Protein AF-A0A6P5JWI1-F1 (afdb_monomer)

InterPro domains:
  IPR000082 SEA domain [PF01390] (30-86)
  IPR000082 SEA domain [PS50024] (27-87)
  IPR028850 Mucin-16 [PTHR14672] (14-87)
  IPR036364 SEA domain superfamily [G3DSA:3.30.70.960] (20-87)
  IPR036364 SEA domain superfamily [SSF82671] (28-87)

Foldseek 3Di:
DDKKKWKKKWKWWDFDDDPDPPDTDIDIDIDIDIDIDRPDDDDPQCQPPPGPNVVVVQVVVFVVVQVVCCPDPRNVTTDTMGIDGID

pLDDT: mean 80.06, std 1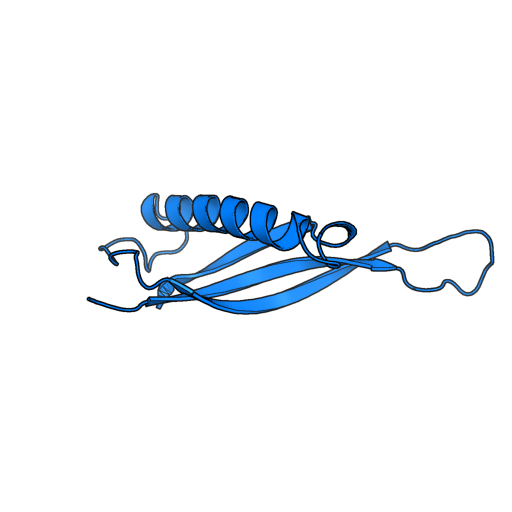0.18, range [48.25, 90.75]

Solvent-accessible surface area (backbone atoms only — not comparable to full-atom values): 5097 Å² total; per-residue (Å²): 134,66,74,35,40,34,36,30,42,33,37,31,56,42,80,48,88,48,101,50,100,84,50,85,47,75,46,82,47,77,49,80,45,80,46,71,49,66,90,49,84,88,51,96,46,39,70,38,82,85,28,75,56,23,50,52,50,35,56,51,47,37,54,51,49,53,61,52,35,61,77,42,92,52,27,90,27,55,73,51,58,44,69,74,45,58,85

Secondary structure (DSSP, 8-state):
---EEEEEEEEEEEEEPPSSTT--EEEEEEEEEEEEETT----TTTTSTTSHHHHHHHHHHHHHHHHHHTTSTTTTTEEEEEEEEE-

Radius of gyration: 16.03 Å; Cα contacts (8 Å, |Δi|>4): 141; chains: 1; bounding box: 44×24×42 Å

Mean predicted aligned error: 7.7 Å

Sequence (87 aa):
MTLFSFTSCLLIRISTPAPSPESTAFSLDTFTLNFTITNLR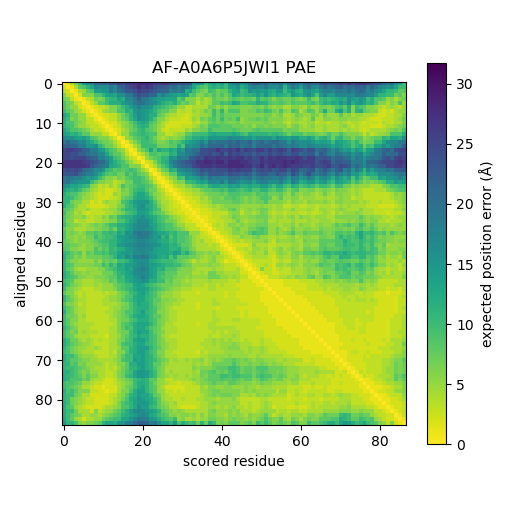YTTGMSQMGSSKFNSVDNALERLLGSLFAKTTLGSQYVGCKLILLR

Structure (mmCIF, N/CA/C/O backbone):
data_AF-A0A6P5JWI1-F1
#
_entry.id   AF-A0A6P5JWI1-F1
#
loop_
_atom_site.group_PDB
_atom_site.id
_atom_site.type_symbol
_atom_site.label_atom_id
_atom_site.label_alt_id
_atom_site.label_comp_id
_atom_site.label_asym_id
_atom_site.label_entity_id
_atom_site.label_seq_id
_atom_site.pdbx_PDB_ins_code
_atom_site.Cartn_x
_atom_site.Cartn_y
_atom_site.Cartn_z
_atom_site.occupancy
_atom_site.B_iso_or_equiv
_atom_site.auth_seq_id
_atom_site.auth_comp_id
_atom_site.auth_asym_id
_atom_site.auth_atom_id
_atom_site.pdbx_PDB_model_num
ATOM 1 N N . MET A 1 1 ? -21.835 -9.191 6.861 1.00 48.25 1 MET A N 1
ATOM 2 C CA . MET A 1 1 ? -20.391 -9.209 6.551 1.00 48.25 1 MET A CA 1
ATOM 3 C C . MET A 1 1 ? -20.116 -7.927 5.789 1.00 48.25 1 MET A C 1
ATOM 5 O O . MET A 1 1 ? -20.641 -7.772 4.697 1.00 48.25 1 MET A O 1
ATOM 9 N N . THR A 1 2 ? -19.505 -6.937 6.431 1.00 50.84 2 THR A N 1
ATOM 10 C CA . THR A 1 2 ? -19.455 -5.571 5.893 1.00 50.84 2 THR A CA 1
ATOM 11 C C . THR A 1 2 ? -18.263 -5.455 4.945 1.00 50.84 2 THR A C 1
ATOM 13 O O . THR A 1 2 ? -17.134 -5.691 5.365 1.00 50.84 2 THR A O 1
ATOM 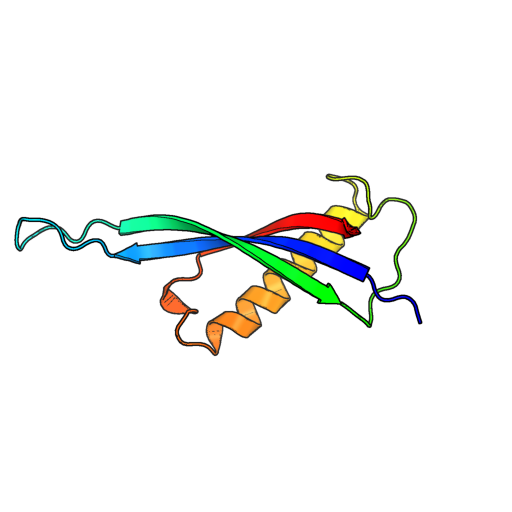16 N N . LEU A 1 3 ? -18.523 -5.175 3.667 1.00 57.12 3 LEU A N 1
ATOM 17 C CA . LEU A 1 3 ? -17.492 -4.872 2.674 1.00 57.12 3 LEU A CA 1
ATOM 18 C C . LEU A 1 3 ? -16.988 -3.444 2.902 1.00 57.12 3 LEU A C 1
ATOM 20 O O . LEU A 1 3 ? -17.810 -2.539 3.022 1.00 57.12 3 LEU A O 1
ATOM 24 N N . PHE A 1 4 ? -15.670 -3.242 2.897 1.00 67.31 4 PHE A N 1
ATOM 25 C CA . PHE A 1 4 ? -15.069 -1.906 2.907 1.00 67.31 4 PHE A CA 1
ATOM 26 C C . PHE A 1 4 ? -14.105 -1.745 1.738 1.00 67.31 4 PHE A C 1
ATOM 28 O O . PHE A 1 4 ? -13.438 -2.701 1.327 1.00 67.31 4 PHE A O 1
ATOM 35 N N . SER A 1 5 ? -14.076 -0.535 1.182 1.00 67.31 5 SER A N 1
ATOM 36 C CA . SER A 1 5 ? -13.267 -0.174 0.022 1.00 67.31 5 SER A CA 1
ATOM 37 C C . SER A 1 5 ? -12.184 0.814 0.414 1.00 67.31 5 SER A C 1
ATOM 39 O O . SER A 1 5 ? -12.426 1.798 1.108 1.00 67.31 5 SER A O 1
ATOM 41 N N . PHE A 1 6 ? -10.973 0.549 -0.045 1.00 77.00 6 PHE A N 1
ATOM 42 C CA . PHE A 1 6 ? -9.776 1.291 0.282 1.00 77.00 6 PHE A CA 1
ATOM 43 C C . PHE A 1 6 ? -9.179 1.878 -0.990 1.00 77.00 6 PHE A C 1
ATOM 45 O O . PHE A 1 6 ? -9.065 1.195 -2.009 1.00 77.00 6 PHE A O 1
ATOM 52 N N . THR A 1 7 ? -8.788 3.145 -0.918 1.00 74.50 7 THR A N 1
ATOM 53 C CA . THR A 1 7 ? -8.100 3.838 -2.009 1.00 74.50 7 THR A CA 1
ATOM 54 C C . THR A 1 7 ? -6.613 3.852 -1.698 1.00 74.50 7 THR A C 1
ATOM 56 O O . THR A 1 7 ? -6.211 4.360 -0.651 1.00 74.50 7 THR A O 1
ATOM 59 N N . SER A 1 8 ? -5.796 3.294 -2.588 1.00 81.31 8 SER A N 1
ATOM 60 C CA . SER A 1 8 ? -4.339 3.244 -2.458 1.00 81.31 8 SER A CA 1
ATOM 61 C C . SER A 1 8 ? -3.669 3.931 -3.646 1.00 81.31 8 SER A C 1
ATOM 63 O O . SER A 1 8 ? -4.079 3.740 -4.790 1.00 81.31 8 SER A O 1
ATOM 65 N N . CYS A 1 9 ? -2.642 4.735 -3.378 1.00 83.31 9 CYS A N 1
ATOM 66 C CA . CYS A 1 9 ? -1.734 5.256 -4.394 1.00 83.31 9 CYS A CA 1
ATOM 67 C C . CYS A 1 9 ? -0.581 4.281 -4.556 1.00 83.31 9 CYS A C 1
ATOM 69 O O . CYS A 1 9 ? 0.101 3.976 -3.582 1.00 83.31 9 CYS A O 1
ATOM 71 N N . LEU A 1 10 ? -0.326 3.838 -5.777 1.00 86.06 10 LEU A N 1
ATOM 72 C CA . LEU A 1 10 ? 0.840 3.045 -6.111 1.00 86.06 10 LEU A CA 1
ATOM 73 C C . LEU A 1 10 ? 1.864 3.877 -6.857 1.00 86.06 10 LEU A C 1
ATOM 75 O O . LEU A 1 10 ? 1.520 4.681 -7.719 1.00 86.06 10 LEU A O 1
ATOM 79 N N . LEU A 1 11 ? 3.122 3.616 -6.535 1.00 88.00 11 LEU A N 1
ATOM 80 C CA . LEU A 1 11 ? 4.286 4.164 -7.202 1.00 88.00 11 LEU A CA 1
ATOM 81 C C . LEU A 1 11 ? 4.895 3.095 -8.104 1.00 88.00 11 LEU A C 1
ATOM 83 O O . LEU A 1 11 ? 5.249 2.009 -7.632 1.00 88.00 11 LEU A O 1
ATOM 87 N N . ILE A 1 12 ? 5.049 3.425 -9.386 1.00 87.06 12 ILE A N 1
ATOM 88 C CA . ILE A 1 12 ? 5.787 2.612 -10.357 1.00 87.06 12 ILE A CA 1
ATOM 89 C C . ILE A 1 12 ? 6.932 3.391 -10.993 1.00 87.06 12 ILE A C 1
ATOM 91 O O . ILE A 1 12 ? 6.868 4.603 -11.186 1.00 87.06 12 ILE A O 1
ATOM 95 N N . ARG A 1 13 ? 7.987 2.664 -11.344 1.00 87.56 13 ARG A N 1
ATOM 96 C CA . ARG A 1 13 ? 9.081 3.097 -12.205 1.00 87.56 13 ARG A CA 1
ATOM 97 C C . ARG A 1 13 ? 8.662 2.933 -13.656 1.00 87.56 13 ARG A C 1
ATOM 99 O O . ARG A 1 13 ? 8.353 1.824 -14.077 1.00 87.56 13 ARG A O 1
ATOM 106 N N . ILE A 1 14 ? 8.743 4.019 -14.412 1.00 81.38 14 ILE A N 1
ATOM 107 C CA . ILE A 1 14 ? 8.612 4.008 -15.866 1.00 81.38 14 ILE A CA 1
ATOM 108 C C . ILE A 1 14 ? 9.949 4.385 -16.504 1.00 81.38 14 ILE A C 1
ATOM 110 O O . ILE A 1 14 ? 10.666 5.270 -16.026 1.00 81.38 14 ILE A O 1
ATOM 114 N N . SER A 1 15 ? 10.296 3.686 -17.580 1.00 74.75 15 SER A N 1
ATOM 115 C CA . SER A 1 15 ? 11.451 4.012 -18.415 1.00 74.75 15 SER A CA 1
ATOM 116 C C . SER A 1 15 ? 10.986 4.916 -19.546 1.00 74.75 15 SER A C 1
ATOM 118 O O . SER A 1 15 ? 10.188 4.497 -20.383 1.00 74.75 15 SER A O 1
ATOM 120 N N . THR A 1 16 ? 11.475 6.153 -19.582 1.00 65.81 16 THR A N 1
ATOM 121 C CA . THR A 1 16 ? 11.254 7.045 -20.722 1.00 65.81 16 THR A CA 1
ATOM 122 C C . THR A 1 16 ? 12.420 6.906 -21.701 1.00 65.81 16 THR A C 1
ATOM 124 O O . THR A 1 16 ? 13.577 7.006 -21.283 1.00 65.81 16 THR A O 1
ATOM 127 N N . PRO A 1 17 ? 12.161 6.669 -23.001 1.00 58.97 17 PRO A N 1
ATOM 128 C CA . PRO A 1 17 ? 13.223 6.671 -23.996 1.00 58.97 17 PRO A CA 1
ATOM 129 C C . PRO A 1 17 ? 13.814 8.083 -24.081 1.00 58.97 17 PRO A C 1
ATOM 131 O O . PRO A 1 17 ? 13.112 9.042 -24.403 1.00 58.97 17 PRO A O 1
ATOM 134 N N . ALA A 1 18 ? 15.095 8.219 -23.740 1.00 64.00 18 ALA A N 1
ATOM 135 C CA . ALA A 1 18 ? 15.813 9.477 -23.878 1.00 64.00 18 ALA A CA 1
ATOM 136 C C . ALA A 1 18 ? 16.232 9.702 -25.342 1.00 64.00 18 ALA A C 1
ATOM 138 O O . ALA A 1 18 ? 16.451 8.736 -26.075 1.00 64.00 18 ALA A O 1
ATOM 139 N N . PRO A 1 19 ? 16.394 10.964 -25.778 1.00 67.56 19 PRO A N 1
ATOM 140 C CA . PRO A 1 19 ? 16.806 11.286 -27.144 1.00 67.56 19 PRO A CA 1
ATOM 141 C C . PRO A 1 19 ? 18.265 10.912 -27.471 1.00 67.56 19 PRO A C 1
ATOM 143 O O . PRO A 1 19 ? 18.671 11.051 -28.622 1.00 67.56 19 PRO A O 1
ATOM 146 N N . SER A 1 20 ? 19.061 10.443 -26.502 1.00 65.75 20 SER A N 1
ATOM 147 C CA . SER A 1 20 ? 20.455 10.030 -26.697 1.00 65.75 20 SER A CA 1
ATOM 148 C C . SER A 1 20 ? 20.686 8.569 -26.270 1.00 65.75 20 SER A C 1
ATOM 150 O O . SER A 1 20 ? 20.115 8.119 -25.275 1.00 65.75 20 SER A O 1
ATOM 152 N N . PRO A 1 21 ? 21.543 7.814 -26.985 1.00 61.34 21 PRO A N 1
ATOM 153 C CA . PRO A 1 21 ? 21.735 6.373 -26.780 1.00 61.34 21 PRO A CA 1
ATOM 154 C C . PRO A 1 21 ? 22.427 5.978 -25.459 1.00 61.34 21 PRO A C 1
ATOM 156 O O . PRO A 1 21 ? 22.629 4.791 -25.222 1.00 61.34 21 PRO A O 1
ATOM 159 N N . GLU A 1 22 ? 22.772 6.930 -24.584 1.00 60.09 22 GLU A N 1
ATOM 160 C CA . GLU A 1 22 ? 23.623 6.684 -23.406 1.00 60.09 22 GLU A CA 1
ATOM 161 C C . GLU A 1 22 ? 22.957 6.972 -22.048 1.00 60.09 22 GLU A C 1
ATOM 163 O O . GLU A 1 22 ? 23.588 6.794 -21.009 1.00 60.09 22 GLU A O 1
ATOM 168 N N . SER A 1 23 ? 21.677 7.368 -21.995 1.00 56.31 23 SER A N 1
ATOM 169 C CA . SER A 1 23 ? 21.010 7.623 -20.708 1.00 56.31 23 SER A CA 1
ATOM 170 C C . SER A 1 23 ? 19.569 7.119 -20.686 1.00 56.31 23 SER A C 1
ATOM 172 O O . SER A 1 23 ? 18.673 7.744 -21.235 1.00 56.31 23 SER A O 1
ATOM 174 N N . THR A 1 24 ? 19.309 5.985 -20.027 1.00 60.03 24 THR A N 1
ATOM 175 C CA . THR A 1 24 ? 17.927 5.605 -19.688 1.00 60.03 24 THR A CA 1
ATOM 176 C C . THR A 1 24 ? 17.490 6.431 -18.480 1.00 60.03 24 THR A C 1
ATOM 178 O O . THR A 1 24 ? 17.953 6.191 -17.365 1.00 60.03 24 THR A O 1
ATOM 181 N N . ALA A 1 25 ? 16.612 7.412 -18.692 1.00 67.12 25 ALA A N 1
ATOM 182 C CA . ALA A 1 25 ? 16.001 8.157 -17.599 1.00 67.12 25 ALA A CA 1
ATOM 183 C C . ALA A 1 25 ? 14.876 7.320 -16.968 1.00 67.12 25 ALA A C 1
ATOM 185 O O . ALA A 1 25 ? 14.009 6.784 -17.660 1.00 67.12 25 ALA A O 1
ATOM 186 N N . PHE A 1 26 ? 14.890 7.206 -15.640 1.00 71.69 26 PHE A N 1
ATOM 187 C CA . PHE A 1 26 ? 13.804 6.590 -14.881 1.00 71.69 26 PHE A CA 1
ATOM 188 C C . PHE A 1 26 ? 12.952 7.685 -14.250 1.00 71.69 26 PHE A C 1
ATOM 190 O O . PHE A 1 26 ? 13.475 8.500 -13.491 1.00 71.69 26 PHE A O 1
ATOM 197 N N . SER A 1 27 ? 11.648 7.667 -14.518 1.00 82.12 27 SER A N 1
ATOM 198 C CA . SER A 1 27 ? 10.677 8.514 -13.824 1.00 82.12 27 SER A CA 1
ATOM 199 C C . SER A 1 27 ? 9.807 7.673 -12.892 1.00 82.12 27 SER A C 1
ATOM 201 O O . SER A 1 27 ? 9.656 6.462 -13.081 1.00 82.12 27 SER A O 1
ATOM 203 N N . LEU A 1 28 ? 9.258 8.314 -11.862 1.00 83.75 28 LEU A N 1
ATOM 204 C CA . LEU A 1 28 ? 8.244 7.725 -10.998 1.00 83.75 28 LEU A CA 1
ATOM 205 C C . LEU A 1 28 ? 6.882 8.237 -11.439 1.00 83.75 28 LEU A C 1
ATOM 207 O O . LEU A 1 28 ? 6.692 9.446 -1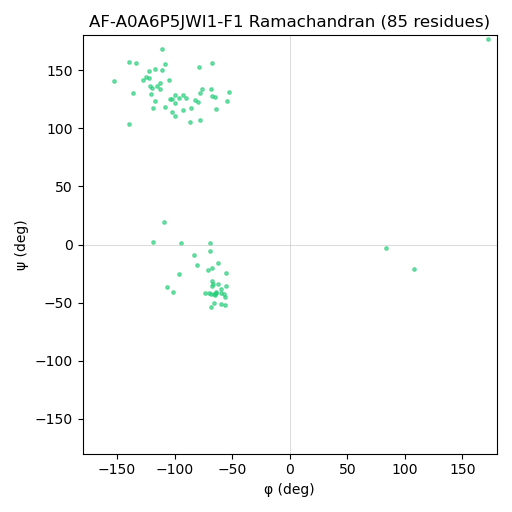1.556 1.00 83.75 28 LEU A O 1
ATOM 211 N N . ASP A 1 29 ? 5.953 7.317 -11.654 1.00 86.06 29 ASP A N 1
ATOM 212 C CA . ASP A 1 29 ? 4.562 7.643 -11.931 1.00 86.06 29 ASP A CA 1
ATOM 213 C C . ASP A 1 29 ? 3.659 7.093 -10.828 1.00 86.06 29 ASP A C 1
ATOM 215 O O . ASP A 1 29 ? 3.990 6.103 -10.161 1.00 86.06 29 ASP A O 1
ATOM 219 N N . THR A 1 30 ? 2.536 7.772 -10.605 1.00 85.31 30 THR A N 1
ATOM 220 C CA . THR A 1 30 ? 1.603 7.446 -9.524 1.00 85.31 30 THR A CA 1
ATOM 221 C C . THR A 1 30 ? 0.237 7.118 -10.093 1.00 85.31 30 THR A C 1
ATOM 223 O O . THR A 1 30 ? -0.341 7.898 -10.843 1.00 85.31 30 THR A O 1
ATOM 226 N N . PHE A 1 31 ? -0.322 5.985 -9.684 1.00 85.81 31 PHE A N 1
ATOM 227 C CA . PHE A 1 31 ? -1.659 5.560 -10.082 1.00 85.81 31 PHE A CA 1
ATOM 228 C C . PHE A 1 31 ? -2.491 5.230 -8.851 1.00 85.81 31 PHE A C 1
ATOM 230 O O . PHE A 1 31 ? -2.006 4.668 -7.870 1.00 85.81 31 PHE A O 1
ATOM 237 N N . THR A 1 32 ? -3.768 5.593 -8.895 1.00 85.94 32 THR A N 1
ATOM 238 C CA . THR A 1 32 ? -4.708 5.323 -7.810 1.00 85.94 32 THR A CA 1
ATOM 239 C C . THR A 1 32 ? -5.490 4.055 -8.113 1.00 85.94 32 THR A C 1
ATOM 241 O O . THR A 1 32 ? -6.124 3.948 -9.161 1.00 85.94 32 THR A O 1
ATOM 244 N N . LEU A 1 33 ? -5.484 3.108 -7.179 1.00 82.31 33 LEU A N 1
ATOM 245 C CA . LEU A 1 33 ? -6.300 1.904 -7.241 1.00 82.31 33 LEU A CA 1
ATOM 246 C C . LEU A 1 33 ? -7.317 1.890 -6.102 1.00 82.31 33 LEU A C 1
ATOM 248 O O . LEU A 1 33 ? -6.998 2.175 -4.947 1.00 82.31 33 LEU A O 1
ATOM 252 N N . ASN A 1 34 ? -8.548 1.517 -6.444 1.00 84.31 34 ASN A N 1
ATOM 253 C CA . ASN A 1 34 ? -9.611 1.261 -5.484 1.00 84.31 34 ASN A CA 1
ATOM 254 C C . ASN A 1 34 ? -9.756 -0.248 -5.318 1.00 84.31 34 ASN A C 1
ATOM 256 O O . ASN A 1 34 ? -10.143 -0.948 -6.252 1.00 84.31 34 ASN A O 1
ATOM 260 N N . PHE A 1 35 ? -9.449 -0.740 -4.124 1.00 76.62 35 PHE A N 1
ATOM 261 C CA . PHE A 1 35 ? -9.587 -2.144 -3.763 1.00 76.62 35 PHE A CA 1
ATOM 262 C C . PHE A 1 35 ? -10.703 -2.312 -2.746 1.00 76.62 35 PHE A C 1
ATOM 264 O O . PHE A 1 35 ? -10.928 -1.439 -1.917 1.00 76.62 35 PHE A O 1
ATOM 271 N N . THR A 1 36 ? -11.363 -3.463 -2.744 1.00 76.69 36 THR A N 1
ATOM 272 C CA . THR A 1 36 ? -12.361 -3.797 -1.725 1.00 76.69 36 THR A CA 1
ATOM 273 C C . THR A 1 36 ? -11.901 -5.037 -0.977 1.00 76.69 36 THR A C 1
ATOM 275 O O . THR A 1 36 ? -11.756 -6.104 -1.572 1.00 76.69 36 THR A O 1
ATOM 278 N N . ILE A 1 37 ? -11.651 -4.906 0.330 1.00 74.44 37 ILE A N 1
ATOM 279 C CA . ILE A 1 37 ? -11.247 -6.031 1.181 1.00 74.44 37 ILE A CA 1
ATOM 280 C C . ILE A 1 37 ? -12.481 -6.519 1.929 1.00 74.44 37 ILE A C 1
ATOM 282 O O . ILE A 1 37 ? -13.010 -5.856 2.818 1.00 74.44 37 ILE A O 1
ATOM 286 N N . THR A 1 38 ? -12.947 -7.710 1.568 1.00 76.75 38 THR A N 1
ATOM 287 C CA . THR A 1 38 ? -14.188 -8.287 2.105 1.00 76.75 38 THR A CA 1
ATOM 288 C C . THR A 1 38 ? -14.015 -8.930 3.485 1.00 76.75 38 THR A C 1
ATOM 290 O O . THR A 1 38 ? -14.998 -9.154 4.189 1.00 76.75 38 THR A O 1
ATOM 293 N N . ASN A 1 39 ? -12.772 -9.222 3.884 1.00 73.06 39 ASN A N 1
ATOM 294 C CA . ASN A 1 39 ? -12.446 -9.985 5.092 1.00 73.06 39 ASN A CA 1
ATOM 295 C C . ASN A 1 39 ? -11.816 -9.134 6.214 1.00 73.06 39 ASN A C 1
ATOM 297 O O . ASN A 1 39 ? -11.160 -9.665 7.106 1.00 73.06 39 ASN A O 1
ATOM 301 N N . LEU A 1 40 ? -11.988 -7.807 6.177 1.00 75.44 40 LEU A N 1
ATOM 302 C CA . LEU A 1 40 ? -11.501 -6.897 7.216 1.00 75.44 40 LEU A CA 1
ATOM 303 C C . LEU A 1 40 ? -12.679 -6.190 7.891 1.00 75.44 40 LEU A C 1
ATOM 305 O O . LEU A 1 40 ? -13.475 -5.521 7.238 1.00 75.44 40 LEU A O 1
ATOM 309 N N . ARG A 1 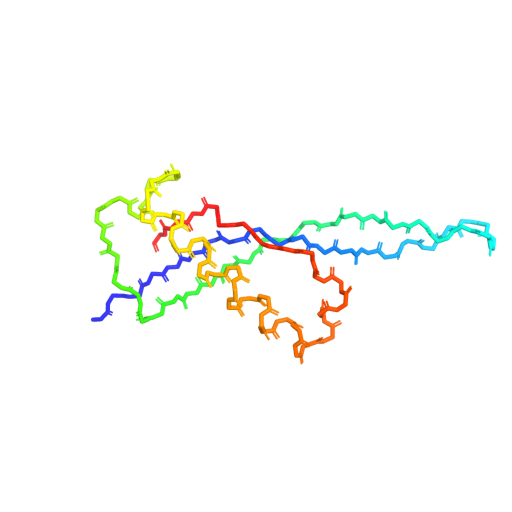41 ? -12.791 -6.310 9.218 1.00 76.75 41 ARG A N 1
ATOM 310 C CA . ARG A 1 41 ? -13.807 -5.578 9.984 1.00 76.75 41 ARG A CA 1
ATOM 311 C C . ARG A 1 41 ? -13.351 -4.144 10.213 1.00 76.75 41 ARG A C 1
ATOM 313 O O . ARG A 1 41 ? -12.322 -3.919 10.845 1.00 76.75 41 ARG A O 1
ATOM 320 N N . TYR A 1 42 ? -14.152 -3.186 9.765 1.00 77.00 42 TYR A N 1
ATOM 321 C CA . TYR A 1 42 ? -13.926 -1.781 10.062 1.00 77.00 42 TYR A CA 1
ATOM 322 C C . TYR A 1 42 ? -14.167 -1.483 11.542 1.00 77.00 42 TYR A C 1
ATOM 324 O O . TYR A 1 42 ? -15.169 -1.899 12.125 1.00 77.00 42 TYR A O 1
ATOM 332 N N . THR A 1 43 ? -13.243 -0.746 12.151 1.00 79.69 43 THR A N 1
ATOM 333 C CA . THR A 1 43 ? -13.304 -0.373 13.566 1.00 79.69 43 THR A CA 1
ATOM 334 C C . THR A 1 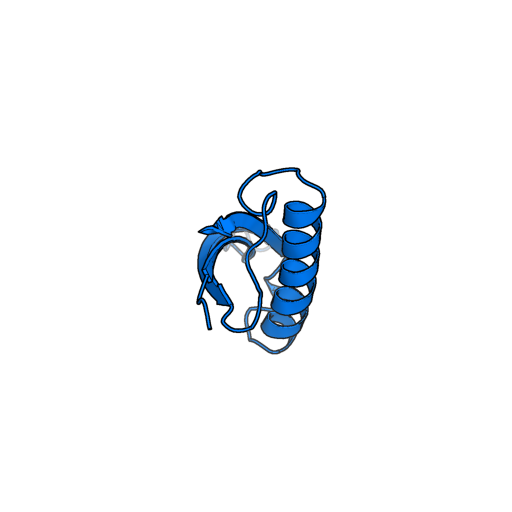43 ? -12.994 1.106 13.750 1.00 79.69 43 THR A C 1
ATOM 336 O O . THR A 1 43 ? -12.298 1.716 12.937 1.00 79.69 43 THR A O 1
ATOM 339 N N . THR A 1 44 ? -13.477 1.695 14.846 1.00 78.38 44 THR A N 1
ATOM 340 C CA . THR A 1 44 ? -13.216 3.100 15.186 1.00 78.38 44 THR A CA 1
ATOM 341 C C . THR A 1 44 ? -11.713 3.376 15.211 1.00 78.38 44 THR A C 1
ATOM 343 O O . THR A 1 44 ? -10.966 2.697 15.921 1.00 78.38 44 THR A O 1
ATOM 346 N N . GLY A 1 45 ? -11.273 4.353 14.419 1.00 78.06 45 GLY A N 1
ATOM 347 C CA . GLY A 1 45 ? -9.866 4.690 14.191 1.00 78.06 45 GLY A CA 1
ATOM 348 C C . GLY A 1 45 ? -9.368 4.297 12.800 1.00 78.06 45 GLY A C 1
ATOM 349 O O . GLY A 1 45 ? -8.427 4.909 12.316 1.00 78.06 45 GLY A O 1
ATOM 350 N N . MET A 1 46 ? -10.016 3.361 12.101 1.00 82.00 46 MET A N 1
ATOM 351 C CA . MET A 1 46 ? -9.638 3.027 10.724 1.00 82.00 46 MET A CA 1
ATOM 352 C C . MET A 1 46 ? -9.904 4.177 9.733 1.00 82.00 46 MET A C 1
ATOM 354 O O . MET A 1 46 ? -9.079 4.392 8.866 1.00 82.00 46 MET A O 1
ATOM 358 N N . SER A 1 47 ? -10.942 5.012 9.865 1.00 79.94 47 SER A N 1
ATOM 359 C CA . SER A 1 47 ? -11.071 6.213 9.000 1.00 79.94 47 SER A CA 1
ATOM 360 C C . SER A 1 47 ? -10.014 7.285 9.244 1.00 79.94 47 SER A C 1
ATOM 362 O O . SER A 1 47 ? -9.842 8.172 8.410 1.00 79.94 47 SER A O 1
ATOM 364 N N . GLN A 1 48 ? -9.367 7.280 10.408 1.00 85.38 48 GLN A N 1
ATOM 365 C CA . GLN A 1 48 ? -8.460 8.350 10.794 1.00 85.38 48 GLN A CA 1
ATOM 366 C C . GLN A 1 48 ? -7.068 8.055 10.257 1.00 85.38 48 GLN A C 1
ATOM 368 O O . GLN A 1 48 ? -6.354 7.204 10.791 1.00 85.38 48 GLN A O 1
ATOM 373 N N . MET A 1 49 ? -6.686 8.784 9.209 1.00 82.62 49 MET A N 1
ATOM 374 C CA . MET A 1 49 ? -5.329 8.752 8.675 1.00 82.62 49 MET A CA 1
ATOM 375 C C . MET A 1 49 ? -4.318 9.021 9.799 1.00 82.62 49 MET A C 1
ATOM 377 O O . MET A 1 49 ? -4.487 9.943 10.596 1.00 82.62 49 MET A O 1
ATOM 381 N N . GLY A 1 50 ? -3.285 8.181 9.883 1.00 82.44 50 GLY A N 1
ATOM 382 C CA . GLY A 1 50 ? -2.250 8.260 10.917 1.00 82.44 50 GLY A CA 1
ATOM 383 C C . GLY A 1 50 ? -2.602 7.593 12.251 1.00 82.44 50 GLY A C 1
ATOM 384 O O . GLY A 1 50 ? -1.751 7.537 13.138 1.00 82.44 50 GLY A O 1
ATOM 385 N N . SER A 1 51 ? -3.810 7.043 12.419 1.00 89.69 51 SER A N 1
ATOM 386 C CA . SER A 1 51 ? -4.102 6.215 13.591 1.00 89.69 51 SER A CA 1
ATOM 387 C C . SER A 1 51 ? -3.305 4.904 13.549 1.00 89.69 51 SER A C 1
ATOM 389 O O . SER A 1 51 ? -2.969 4.387 12.481 1.00 89.69 51 SER A O 1
ATOM 391 N N . SER A 1 52 ? -3.072 4.292 14.714 1.00 89.25 52 SER A N 1
ATOM 392 C CA . SER A 1 52 ? -2.417 2.975 14.795 1.00 89.25 52 SER A CA 1
ATOM 393 C C . SER A 1 52 ? -3.139 1.906 13.956 1.00 89.25 52 SER A C 1
ATOM 395 O O . SER A 1 52 ? -2.495 1.073 13.316 1.00 89.25 52 SER A O 1
ATOM 397 N N . LYS A 1 53 ? -4.476 1.962 13.889 1.00 88.31 53 LYS A N 1
ATOM 398 C CA . LYS A 1 53 ? -5.287 1.018 13.106 1.00 88.31 53 LYS A CA 1
ATOM 399 C C . LYS A 1 53 ? -5.171 1.287 11.610 1.00 88.31 53 LYS A C 1
ATOM 401 O O . LYS A 1 53 ? -5.027 0.335 10.854 1.00 88.31 53 LYS A O 1
ATOM 406 N N . PHE A 1 54 ? -5.190 2.555 11.199 1.00 88.50 54 PHE A N 1
ATOM 407 C CA . PHE A 1 54 ? -4.970 2.945 9.807 1.00 88.50 54 PHE A CA 1
ATOM 408 C C . PHE A 1 54 ? -3.587 2.491 9.330 1.00 88.50 54 PHE A C 1
ATOM 410 O O . PHE A 1 54 ? -3.501 1.768 8.344 1.00 88.50 54 PHE A O 1
ATOM 417 N N . ASN A 1 55 ? -2.526 2.805 10.081 1.00 89.50 55 ASN A N 1
ATOM 418 C CA . ASN A 1 55 ? -1.159 2.402 9.734 1.00 89.50 55 ASN A CA 1
ATOM 419 C C . ASN A 1 55 ? -0.997 0.875 9.702 1.00 89.50 55 ASN A C 1
ATOM 421 O O . ASN A 1 55 ? -0.254 0.348 8.884 1.00 89.50 55 ASN A O 1
ATOM 425 N N . SER A 1 56 ? -1.701 0.140 10.569 1.00 88.38 56 SER A N 1
ATOM 426 C CA . SER A 1 56 ? -1.687 -1.329 10.528 1.00 88.38 56 SER A CA 1
ATOM 427 C C . SER A 1 56 ? -2.281 -1.870 9.224 1.00 88.38 56 SER A C 1
ATOM 429 O O . SER A 1 56 ? -1.740 -2.816 8.654 1.00 88.38 56 SER A O 1
ATOM 431 N N . VAL A 1 57 ? -3.371 -1.266 8.738 1.00 86.31 57 VAL A N 1
ATOM 432 C CA . VAL A 1 57 ? -3.988 -1.637 7.453 1.0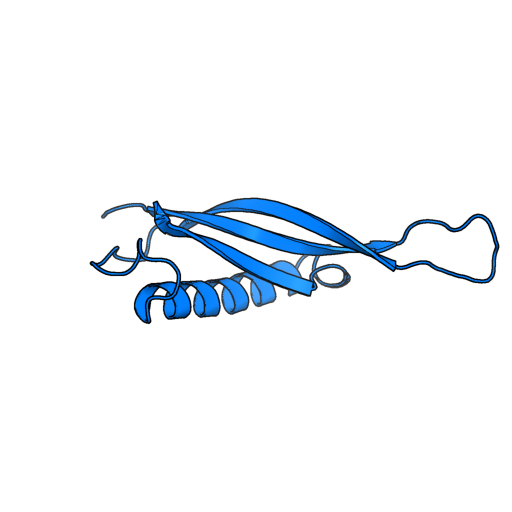0 86.31 57 VAL A CA 1
ATOM 433 C C . VAL A 1 57 ? -3.105 -1.221 6.280 1.00 86.31 57 VAL A C 1
ATOM 435 O O . VAL A 1 57 ? -2.938 -2.016 5.362 1.00 86.31 57 VAL A O 1
ATOM 438 N N . ASP A 1 58 ? -2.511 -0.028 6.331 1.00 88.62 58 ASP A N 1
ATOM 439 C CA . ASP A 1 58 ? -1.567 0.469 5.322 1.00 88.62 58 ASP A CA 1
ATOM 440 C C . ASP A 1 58 ? -0.383 -0.498 5.146 1.00 88.62 58 ASP A C 1
ATOM 442 O O . ASP A 1 58 ? -0.164 -1.028 4.059 1.00 88.62 58 ASP A O 1
ATOM 446 N N . ASN A 1 59 ? 0.277 -0.866 6.250 1.00 89.31 59 ASN A N 1
ATOM 447 C CA . ASN A 1 59 ? 1.375 -1.837 6.253 1.00 89.31 59 ASN A CA 1
ATOM 448 C C . ASN A 1 59 ? 0.945 -3.215 5.724 1.00 89.31 59 ASN A C 1
ATOM 450 O O . ASN A 1 59 ? 1.677 -3.867 4.977 1.00 89.31 59 ASN A O 1
ATOM 454 N N . ALA A 1 60 ? -0.240 -3.695 6.116 1.00 87.56 60 ALA A N 1
ATOM 455 C CA . ALA A 1 60 ? -0.753 -4.971 5.625 1.00 87.56 60 ALA A CA 1
ATOM 456 C C . ALA A 1 60 ? -1.010 -4.925 4.111 1.00 87.56 60 ALA A C 1
ATOM 458 O O . ALA A 1 60 ? -0.670 -5.873 3.400 1.00 87.56 60 ALA A O 1
ATOM 459 N N . LEU A 1 61 ? -1.572 -3.820 3.615 1.00 86.75 61 LEU A N 1
ATOM 460 C CA . LEU A 1 61 ? -1.838 -3.619 2.198 1.00 86.75 61 LEU A CA 1
ATOM 461 C C . LEU A 1 61 ? -0.539 -3.553 1.394 1.00 86.75 61 LEU A C 1
ATOM 463 O O . LEU A 1 61 ? -0.444 -4.222 0.370 1.00 86.75 61 LEU A O 1
ATOM 467 N N . GLU A 1 62 ? 0.476 -2.842 1.881 1.00 88.44 62 GLU A N 1
ATOM 468 C CA . GLU A 1 62 ? 1.790 -2.767 1.238 1.00 88.44 62 GLU A CA 1
ATOM 469 C C . GLU A 1 62 ? 2.422 -4.151 1.059 1.00 88.44 62 GLU A C 1
ATOM 471 O O . GLU A 1 62 ? 2.922 -4.484 -0.018 1.00 88.44 62 GLU A O 1
ATOM 476 N N . ARG A 1 63 ? 2.327 -5.013 2.079 1.00 88.94 63 ARG A N 1
ATOM 477 C CA . ARG A 1 63 ? 2.836 -6.391 2.012 1.00 88.94 63 ARG A CA 1
ATOM 478 C C . ARG A 1 63 ? 2.039 -7.264 1.046 1.00 88.94 63 ARG A C 1
ATOM 480 O O . ARG A 1 63 ? 2.635 -8.043 0.295 1.00 88.94 63 ARG A O 1
ATOM 487 N N . LEU A 1 64 ? 0.712 -7.144 1.059 1.00 87.88 64 LEU A N 1
ATOM 488 C CA . LEU A 1 64 ? -0.175 -7.898 0.172 1.00 87.88 64 LEU A CA 1
ATOM 489 C C . LEU A 1 64 ? 0.022 -7.492 -1.288 1.00 87.88 64 LEU A C 1
ATOM 491 O O . LEU A 1 64 ? 0.240 -8.357 -2.133 1.00 87.88 64 LEU A O 1
ATOM 495 N N . LEU A 1 65 ? -0.005 -6.190 -1.574 1.00 87.56 65 LEU A N 1
ATOM 496 C CA . LEU A 1 65 ? 0.197 -5.654 -2.914 1.00 87.56 65 LEU A CA 1
ATOM 497 C C . LEU A 1 65 ? 1.617 -5.919 -3.404 1.00 87.56 65 LEU A C 1
ATOM 499 O O . LEU A 1 65 ? 1.771 -6.389 -4.524 1.00 87.56 65 LEU A O 1
ATOM 503 N N . GLY A 1 66 ? 2.640 -5.745 -2.565 1.00 89.06 66 GLY A N 1
ATOM 504 C CA . GLY A 1 66 ? 4.011 -6.109 -2.927 1.00 89.06 66 GLY A CA 1
ATOM 505 C C . GLY A 1 66 ? 4.131 -7.580 -3.337 1.00 89.06 66 GLY A C 1
ATOM 506 O O . GLY A 1 66 ? 4.690 -7.893 -4.386 1.00 89.06 66 GLY A O 1
ATOM 507 N N . SER A 1 67 ? 3.523 -8.488 -2.567 1.00 89.88 67 SER A N 1
ATOM 508 C CA . SER A 1 67 ? 3.516 -9.925 -2.886 1.00 89.88 67 SER A CA 1
ATOM 509 C C . SER A 1 67 ? 2.702 -10.257 -4.141 1.00 89.88 67 SER A C 1
ATOM 511 O O . SER A 1 67 ? 3.058 -11.172 -4.885 1.00 89.88 67 SER A O 1
ATOM 513 N N . LEU A 1 68 ? 1.600 -9.53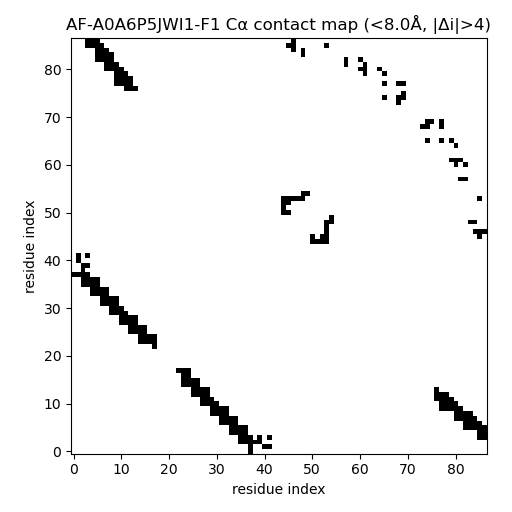9 -4.369 1.00 89.00 68 LEU A N 1
ATOM 514 C CA . LEU A 1 68 ? 0.747 -9.704 -5.541 1.00 89.00 68 LEU A CA 1
ATOM 515 C C . LEU A 1 68 ? 1.480 -9.242 -6.803 1.00 89.00 68 LEU A C 1
ATOM 517 O O . LEU A 1 68 ? 1.625 -10.023 -7.741 1.00 89.00 68 LEU A O 1
ATOM 521 N N . PHE A 1 69 ? 1.990 -8.008 -6.811 1.00 89.94 69 PHE A N 1
ATOM 522 C CA . PHE A 1 69 ? 2.644 -7.416 -7.975 1.00 89.94 69 PHE A CA 1
ATOM 523 C C . PHE A 1 69 ? 3.956 -8.103 -8.323 1.00 89.94 69 PHE A C 1
ATOM 525 O O . PHE A 1 69 ? 4.241 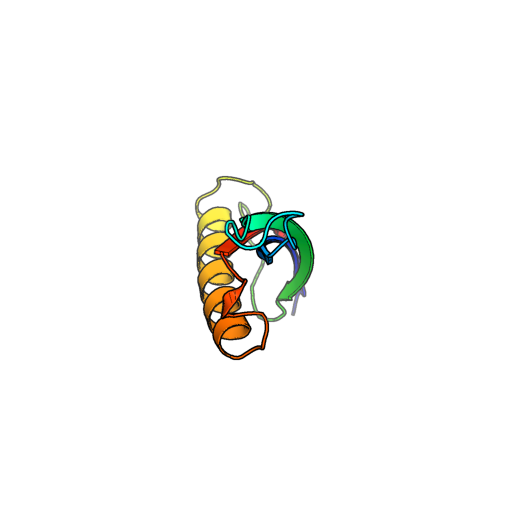-8.235 -9.511 1.00 89.94 69 PHE A O 1
ATOM 532 N N . ALA A 1 70 ? 4.694 -8.637 -7.344 1.00 89.00 70 ALA A N 1
ATOM 533 C CA . ALA A 1 70 ? 5.885 -9.451 -7.593 1.00 89.00 70 ALA A CA 1
ATOM 534 C C . ALA A 1 70 ? 5.621 -10.664 -8.508 1.00 89.00 70 ALA A C 1
ATOM 536 O O . ALA A 1 70 ? 6.538 -11.148 -9.164 1.00 89.00 70 ALA A O 1
ATOM 537 N N . LYS A 1 71 ? 4.373 -11.149 -8.575 1.00 90.75 71 LYS A N 1
ATOM 538 C CA . LYS A 1 71 ? 3.954 -12.253 -9.457 1.00 90.75 71 LYS A CA 1
ATOM 539 C C . LYS A 1 71 ? 3.371 -11.783 -10.792 1.00 90.75 71 LYS A C 1
ATOM 541 O O . LYS A 1 71 ? 2.937 -12.605 -11.593 1.00 90.75 71 LYS A O 1
ATOM 546 N N . THR A 1 72 ? 3.321 -10.476 -11.020 1.00 88.19 72 THR A N 1
ATOM 547 C CA . THR A 1 72 ? 2.797 -9.860 -12.243 1.00 88.19 72 THR A CA 1
ATOM 548 C C . THR A 1 72 ? 3.921 -9.222 -13.052 1.00 88.19 72 THR A C 1
ATOM 550 O O . THR A 1 72 ? 5.020 -8.992 -12.553 1.00 88.19 72 THR A O 1
ATOM 553 N N . THR A 1 73 ? 3.622 -8.840 -14.290 1.00 87.44 73 THR A N 1
ATOM 554 C CA . THR A 1 73 ? 4.530 -8.056 -15.143 1.00 87.44 73 THR A CA 1
ATOM 555 C C . THR A 1 73 ? 4.854 -6.667 -14.579 1.00 87.44 73 THR A C 1
ATOM 557 O O . THR A 1 73 ? 5.827 -6.048 -15.001 1.00 87.44 73 THR A O 1
ATOM 560 N N . LEU A 1 74 ? 4.074 -6.177 -13.609 1.00 84.44 74 LEU A N 1
ATOM 561 C CA . LEU A 1 74 ? 4.309 -4.904 -12.926 1.00 84.44 74 LEU A CA 1
ATOM 562 C C . LEU A 1 74 ? 5.315 -5.016 -11.774 1.00 84.44 74 LEU A C 1
ATOM 564 O O . LEU A 1 74 ? 5.733 -3.990 -11.249 1.00 84.44 74 LEU A O 1
ATOM 568 N N . GLY A 1 75 ? 5.729 -6.223 -11.375 1.00 86.38 75 GLY A N 1
ATOM 569 C CA . GLY A 1 75 ? 6.588 -6.425 -10.205 1.00 86.38 75 GLY A CA 1
ATOM 570 C C . GLY A 1 75 ? 7.939 -5.717 -10.289 1.00 86.38 75 GLY A C 1
ATOM 571 O O . GLY A 1 75 ? 8.385 -5.153 -9.298 1.00 86.38 75 GLY A O 1
ATOM 572 N N . SER A 1 76 ? 8.562 -5.683 -11.472 1.00 86.19 76 SER A N 1
ATOM 573 C CA . SER A 1 76 ? 9.830 -4.968 -11.701 1.00 86.19 76 SER A CA 1
ATOM 574 C C . SER A 1 76 ? 9.682 -3.445 -11.687 1.00 86.19 76 SER A C 1
ATOM 576 O O . SER A 1 76 ? 10.662 -2.732 -11.482 1.00 86.19 76 SER A O 1
ATOM 578 N N . GLN A 1 77 ? 8.467 -2.948 -11.921 1.00 88.69 77 GLN A N 1
ATOM 579 C CA . GLN A 1 77 ? 8.156 -1.525 -11.960 1.00 88.69 77 GLN A CA 1
ATOM 580 C C . GLN A 1 77 ? 7.616 -1.035 -10.615 1.00 88.69 77 GLN A C 1
ATOM 582 O O . GLN A 1 77 ? 7.760 0.138 -10.302 1.00 88.69 77 GLN A O 1
ATOM 587 N N . TYR A 1 78 ? 7.014 -1.902 -9.802 1.00 88.88 78 TYR A N 1
ATOM 588 C CA . TYR A 1 78 ? 6.442 -1.540 -8.510 1.00 88.88 78 TYR A CA 1
ATOM 589 C C . TYR A 1 78 ? 7.512 -1.068 -7.517 1.00 88.88 78 TYR A C 1
ATOM 591 O O . TYR A 1 78 ? 8.489 -1.765 -7.251 1.00 88.88 78 TYR A O 1
ATOM 599 N N . VAL A 1 79 ? 7.297 0.111 -6.934 1.00 88.88 79 VAL A N 1
ATOM 600 C CA . VAL A 1 79 ? 8.167 0.692 -5.899 1.00 88.88 79 VAL A CA 1
ATOM 601 C C . VAL A 1 79 ? 7.507 0.623 -4.527 1.00 88.88 79 VAL A C 1
ATOM 603 O O . VAL A 1 79 ? 8.185 0.401 -3.529 1.00 88.88 79 VAL A O 1
ATOM 606 N N . GLY A 1 80 ? 6.189 0.814 -4.468 1.00 88.31 80 GLY A N 1
ATOM 607 C CA . GLY A 1 80 ? 5.455 0.840 -3.212 1.00 88.31 80 GLY A CA 1
ATOM 608 C C . GLY A 1 80 ? 4.005 1.266 -3.390 1.00 88.31 80 GLY A C 1
ATOM 609 O O . GLY A 1 80 ? 3.570 1.636 -4.485 1.00 88.31 80 GLY A O 1
ATOM 610 N N . CYS A 1 81 ? 3.258 1.240 -2.293 1.00 89.12 81 CYS A N 1
ATOM 611 C CA . CYS A 1 81 ? 1.908 1.770 -2.240 1.00 89.12 81 CYS A CA 1
ATOM 612 C C . CYS A 1 81 ? 1.672 2.505 -0.925 1.00 89.12 81 CYS A C 1
ATOM 614 O O . CYS A 1 81 ? 2.325 2.215 0.073 1.00 89.12 81 CYS A O 1
ATOM 616 N N . LYS A 1 82 ? 0.709 3.421 -0.917 1.00 87.75 82 LYS A N 1
ATOM 617 C CA . LYS A 1 82 ? 0.267 4.124 0.280 1.00 87.75 82 LYS A CA 1
ATOM 618 C C . LYS A 1 82 ? -1.246 4.194 0.313 1.00 87.75 82 LYS A C 1
ATOM 620 O O . LYS A 1 82 ? -1.884 4.605 -0.656 1.00 87.75 82 LYS A O 1
ATOM 625 N N . LEU A 1 83 ? -1.824 3.815 1.436 1.00 86.75 83 LEU A N 1
ATOM 626 C CA . LEU A 1 83 ? -3.238 3.948 1.715 1.00 86.75 83 LEU A CA 1
ATOM 627 C C . LEU A 1 83 ? -3.618 5.428 1.849 1.00 86.75 83 LEU A C 1
ATOM 629 O O . LEU A 1 83 ? -3.019 6.182 2.616 1.00 86.75 83 LEU A O 1
ATOM 633 N N . ILE A 1 84 ? -4.634 5.842 1.099 1.00 83.38 84 ILE A N 1
ATOM 634 C CA . ILE A 1 84 ? -5.151 7.215 1.085 1.00 83.38 84 ILE A CA 1
ATOM 635 C C . ILE A 1 84 ? -6.427 7.309 1.914 1.00 83.38 84 ILE A C 1
ATOM 637 O O . ILE A 1 84 ? -6.629 8.277 2.640 1.00 83.38 84 ILE A O 1
ATOM 641 N N . LEU A 1 85 ? -7.308 6.313 1.805 1.00 80.56 85 LEU A N 1
ATOM 642 C CA . LEU A 1 85 ? -8.625 6.369 2.426 1.00 80.56 85 LEU A CA 1
ATOM 643 C C . LEU A 1 85 ? -9.148 4.971 2.749 1.00 80.56 85 LEU A C 1
ATOM 645 O O . LEU A 1 85 ? -9.013 4.057 1.934 1.00 80.56 85 LEU A O 1
ATOM 649 N N . LEU A 1 86 ? -9.801 4.849 3.909 1.00 75.81 86 LEU A N 1
ATOM 650 C CA . LEU A 1 86 ? -10.627 3.702 4.278 1.00 75.81 86 LEU A CA 1
ATOM 651 C C . LEU A 1 86 ? -12.112 4.129 4.256 1.00 75.81 86 LEU A C 1
ATOM 653 O O . LEU A 1 86 ? -12.474 5.042 5.000 1.00 75.81 86 LEU A O 1
ATOM 657 N N . ARG A 1 87 ? -12.950 3.515 3.401 1.00 70.50 87 ARG A N 1
ATOM 658 C CA . ARG A 1 87 ? -14.382 3.836 3.219 1.00 70.50 87 ARG A CA 1
ATOM 659 C C . ARG A 1 87 ? -15.287 2.612 3.358 1.00 70.50 87 ARG A C 1
ATOM 661 O O . ARG A 1 87 ? -14.928 1.522 2.860 1.00 70.50 87 ARG A O 1
#

Nearest PDB structures (foldseek):
  3vu1-assembly3_A  TM=3.342E-01  e=4.660E+00  Pyrococcus horikoshii OT3
  8i10-assembly1_C  TM=2.905E-01  e=8.322E+00  Bos taurus

Organism: Phascolarctos cinereus (NCBI:txid38626)